Protein AF-A0A0F3ISP5-F1 (afdb_monomer_lite)

Radius of gyration: 17.6 Å; chains: 1; bounding box: 43×30×46 Å

Organism: NCBI:txid552518

pLDDT: mean 86.63, std 17.8, range [39.19, 98.75]

Foldseek 3Di:
DDDPDDDDADPLQPDDDPPCPVVVLVVVVVVCVVVVHDDDDLCVLQDRSRLSVQCPDVVRQHDPVSPGGDPNVVVSSVVVVVVVVVVVVVVCVVVVVPPPPD

Structure (mmCIF, N/CA/C/O backbone):
data_AF-A0A0F3ISP5-F1
#
_entry.id   AF-A0A0F3ISP5-F1
#
loop_
_atom_site.group_PDB
_atom_site.id
_atom_site.type_symbol
_atom_site.label_atom_id
_atom_site.label_alt_id
_atom_site.label_comp_id
_atom_site.label_asym_id
_atom_site.label_entity_id
_atom_site.label_seq_id
_atom_site.pdbx_PDB_ins_code
_atom_site.Cartn_x
_atom_site.Cartn_y
_atom_site.Cartn_z
_atom_site.occupancy
_atom_site.B_iso_or_equiv
_atom_site.auth_seq_id
_atom_site.auth_comp_id
_atom_site.auth_asym_id
_atom_site.auth_atom_id
_atom_site.pdbx_PDB_model_num
ATOM 1 N N . ALA A 1 1 ? 20.040 -20.077 22.797 1.00 42.19 1 ALA A N 1
ATOM 2 C CA . ALA A 1 1 ? 19.339 -19.073 21.970 1.00 42.19 1 ALA A CA 1
ATOM 3 C C . ALA A 1 1 ? 19.419 -19.498 20.507 1.00 42.19 1 ALA A C 1
ATOM 5 O O . ALA A 1 1 ? 20.515 -19.571 19.965 1.00 42.19 1 ALA A O 1
ATOM 6 N N . VAL A 1 2 ? 18.293 -19.864 19.894 1.00 40.62 2 VAL A N 1
ATOM 7 C CA . VAL A 1 2 ? 18.237 -20.255 18.476 1.00 40.62 2 VAL A CA 1
ATOM 8 C C . VAL A 1 2 ? 18.144 -18.978 17.638 1.00 40.62 2 VAL A C 1
ATOM 10 O O . VAL A 1 2 ? 17.221 -18.190 17.826 1.00 40.62 2 VAL A O 1
ATOM 13 N N . LYS A 1 3 ? 19.113 -18.743 16.742 1.00 44.38 3 LYS A N 1
ATOM 14 C CA . LYS A 1 3 ? 19.033 -17.666 15.739 1.00 44.38 3 LYS A CA 1
ATOM 15 C C . LYS A 1 3 ? 17.833 -17.948 14.823 1.00 44.38 3 LYS A C 1
ATOM 17 O O . LYS A 1 3 ? 17.728 -19.081 14.351 1.00 44.38 3 LYS A O 1
ATOM 22 N N . PRO A 1 4 ? 16.952 -16.977 14.525 1.00 47.84 4 PRO A N 1
ATOM 23 C CA . PRO A 1 4 ? 15.894 -17.201 13.550 1.00 47.84 4 PRO A CA 1
ATOM 24 C C . PRO A 1 4 ? 16.538 -17.489 12.191 1.00 47.84 4 PRO A C 1
ATOM 26 O O . PRO A 1 4 ? 17.262 -16.655 11.647 1.00 47.84 4 PRO A O 1
ATOM 29 N N . GLY A 1 5 ? 16.317 -18.692 11.662 1.00 45.12 5 GLY A N 1
ATOM 30 C CA . GLY A 1 5 ? 16.755 -19.052 10.320 1.00 45.12 5 GLY A CA 1
ATOM 31 C C . GLY A 1 5 ?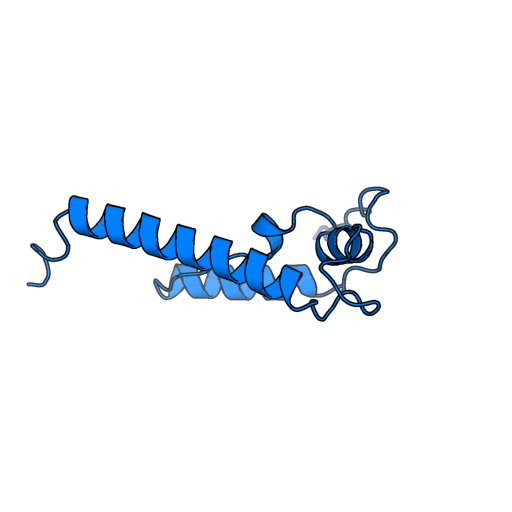 16.008 -18.208 9.292 1.00 45.12 5 GLY A C 1
ATOM 32 O O . GLY A 1 5 ? 14.777 -18.152 9.309 1.00 45.12 5 GLY A O 1
ATOM 33 N N . ALA A 1 6 ? 16.746 -17.548 8.399 1.00 60.44 6 ALA A N 1
ATOM 34 C CA . ALA A 1 6 ? 16.171 -16.851 7.259 1.00 60.44 6 ALA A CA 1
ATOM 35 C C . ALA A 1 6 ? 15.315 -17.837 6.447 1.00 60.44 6 ALA A C 1
ATOM 37 O O . ALA A 1 6 ? 15.818 -18.816 5.891 1.00 60.44 6 ALA A O 1
ATOM 38 N N . ARG A 1 7 ? 14.001 -17.603 6.409 1.00 54.91 7 ARG A N 1
ATOM 39 C CA . ARG A 1 7 ? 13.073 -18.379 5.584 1.00 54.91 7 ARG A CA 1
ATOM 40 C C . ARG A 1 7 ? 13.474 -18.181 4.122 1.00 54.91 7 ARG A C 1
ATOM 42 O O . ARG A 1 7 ? 13.483 -17.047 3.649 1.00 54.91 7 ARG A O 1
ATOM 49 N N . LYS A 1 8 ? 13.817 -19.268 3.418 1.00 46.25 8 LYS A N 1
ATOM 50 C CA . LYS A 1 8 ? 14.096 -19.221 1.974 1.00 46.25 8 LYS A CA 1
ATOM 51 C C . LYS A 1 8 ? 12.893 -18.576 1.269 1.00 46.25 8 LYS A C 1
ATOM 53 O O . LYS A 1 8 ? 11.770 -19.026 1.520 1.00 46.25 8 LYS A O 1
ATOM 58 N N . PRO A 1 9 ? 13.083 -17.540 0.432 1.00 53.56 9 PRO A N 1
ATOM 59 C CA . PRO A 1 9 ? 11.979 -16.978 -0.329 1.00 53.56 9 PRO A CA 1
ATOM 60 C C . PRO A 1 9 ? 11.363 -18.075 -1.202 1.00 53.56 9 PRO A C 1
ATOM 62 O O . PRO A 1 9 ? 12.087 -18.905 -1.758 1.00 53.56 9 PRO A O 1
ATOM 65 N N . ALA A 1 10 ? 10.033 -18.093 -1.318 1.00 55.91 10 ALA A N 1
ATOM 66 C CA . ALA A 1 10 ? 9.362 -18.922 -2.314 1.00 55.91 10 ALA A CA 1
ATOM 67 C C . ALA A 1 10 ? 9.975 -18.637 -3.697 1.00 55.91 10 ALA A C 1
ATOM 69 O O . ALA A 1 10 ? 10.366 -17.501 -3.963 1.00 55.91 10 ALA A O 1
ATOM 70 N N . ALA A 1 11 ? 10.047 -19.633 -4.583 1.00 54.53 11 ALA A N 1
ATOM 71 C CA . ALA A 1 11 ? 10.721 -19.531 -5.886 1.00 54.53 11 ALA A CA 1
ATOM 72 C C . ALA A 1 11 ? 10.267 -18.337 -6.769 1.00 54.53 11 ALA A C 1
ATOM 74 O O . ALA A 1 11 ? 10.985 -17.942 -7.686 1.00 54.53 11 ALA A O 1
ATOM 75 N N . ALA A 1 12 ? 9.109 -17.733 -6.469 1.00 54.81 12 ALA A N 1
ATOM 76 C CA . ALA A 1 12 ? 8.575 -16.520 -7.095 1.00 54.81 12 ALA A CA 1
ATOM 77 C C . ALA A 1 12 ? 9.263 -15.201 -6.660 1.00 54.81 12 ALA A C 1
ATOM 79 O O . ALA A 1 12 ? 9.177 -14.191 -7.357 1.00 54.81 12 ALA A O 1
ATOM 80 N N . CYS A 1 13 ? 9.982 -15.188 -5.536 1.00 63.69 13 CYS A N 1
ATOM 81 C CA . CYS A 1 13 ? 10.770 -14.049 -5.059 1.00 63.69 13 CYS A CA 1
ATOM 82 C C . CYS A 1 13 ? 12.197 -14.137 -5.626 1.00 63.69 13 CYS A C 1
ATOM 84 O O . CYS A 1 13 ? 13.158 -14.338 -4.886 1.00 63.69 13 CYS A O 1
ATOM 86 N N . ARG A 1 14 ? 12.360 -13.996 -6.948 1.00 65.38 14 ARG A N 1
ATOM 87 C CA . ARG A 1 14 ? 13.704 -13.832 -7.544 1.00 65.38 14 ARG A CA 1
ATOM 88 C C . ARG A 1 14 ? 14.356 -12.493 -7.171 1.00 65.38 14 ARG A C 1
ATOM 90 O O . ARG A 1 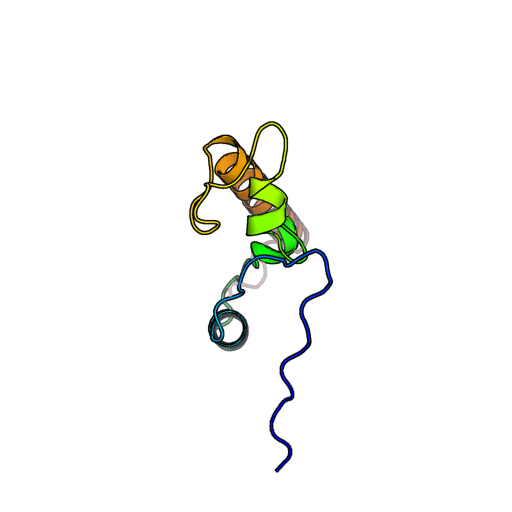14 ? 15.557 -12.331 -7.351 1.00 65.38 14 ARG A O 1
ATOM 97 N N . TRP A 1 15 ? 13.569 -11.550 -6.654 1.00 73.44 15 TRP A N 1
ATOM 98 C CA . TRP A 1 15 ? 14.035 -10.254 -6.176 1.00 73.44 15 TRP A CA 1
ATOM 99 C C . TRP A 1 15 ? 14.375 -10.279 -4.682 1.00 73.44 15 TRP A C 1
ATOM 101 O O . TRP A 1 15 ? 13.690 -10.933 -3.891 1.00 73.44 15 TRP A O 1
ATOM 111 N N . VAL A 1 16 ? 15.423 -9.547 -4.296 1.00 81.00 16 VAL A N 1
ATOM 112 C CA . VAL A 1 16 ? 15.914 -9.493 -2.915 1.00 81.00 16 VAL A CA 1
ATOM 113 C C . VAL A 1 16 ? 14.916 -8.738 -2.042 1.00 81.00 16 VAL A C 1
ATOM 115 O O . VAL A 1 16 ? 14.654 -7.555 -2.248 1.00 81.00 16 VAL A O 1
ATOM 118 N N . ILE A 1 17 ? 14.378 -9.421 -1.032 1.00 83.56 17 ILE A N 1
ATOM 119 C CA . ILE A 1 17 ? 13.633 -8.770 0.046 1.00 83.56 17 ILE A CA 1
ATOM 120 C C . ILE A 1 17 ? 14.660 -8.104 0.976 1.00 83.56 17 ILE A C 1
ATOM 122 O O . ILE A 1 17 ? 15.545 -8.810 1.469 1.00 83.56 17 ILE A O 1
ATOM 126 N N . PRO A 1 18 ? 14.562 -6.789 1.255 1.00 88.00 18 PRO A N 1
ATOM 127 C CA . PRO A 1 18 ? 15.450 -6.133 2.209 1.00 88.00 18 PRO A CA 1
ATOM 128 C C . PRO A 1 18 ? 15.407 -6.838 3.569 1.00 88.00 18 PRO A C 1
ATOM 130 O O . PRO A 1 18 ? 14.326 -7.106 4.099 1.00 88.00 18 PRO A O 1
ATOM 133 N N . SER A 1 19 ? 16.575 -7.120 4.149 1.00 90.12 19 SER A N 1
ATOM 134 C CA . SER A 1 19 ? 16.715 -7.954 5.356 1.00 90.12 19 SER A CA 1
ATOM 135 C C . SER A 1 19 ? 15.910 -7.451 6.559 1.00 90.12 19 SER A C 1
ATOM 137 O O . SER A 1 19 ? 15.434 -8.255 7.357 1.00 90.12 19 SER A O 1
ATOM 139 N N . ASN A 1 20 ? 15.706 -6.135 6.656 1.00 94.88 20 ASN A N 1
ATOM 140 C CA . ASN A 1 20 ? 14.981 -5.493 7.752 1.00 94.88 20 ASN A CA 1
ATOM 141 C C . ASN A 1 20 ? 13.502 -5.199 7.439 1.00 94.88 20 ASN A C 1
ATOM 143 O O . ASN A 1 20 ? 12.807 -4.651 8.292 1.00 94.88 20 ASN A O 1
ATOM 147 N N . LEU A 1 21 ? 12.985 -5.553 6.254 1.00 92.12 21 LEU A N 1
ATOM 148 C CA . LEU A 1 21 ? 11.605 -5.219 5.870 1.00 92.12 21 LEU A CA 1
ATOM 149 C C . LEU A 1 21 ? 10.568 -5.840 6.819 1.00 92.12 21 LEU A C 1
ATOM 151 O O . LEU A 1 21 ? 9.580 -5.197 7.176 1.00 92.12 21 LEU A O 1
ATOM 155 N N . SER A 1 22 ? 10.796 -7.083 7.249 1.00 91.69 22 SER A N 1
ATOM 156 C CA . SER A 1 22 ? 9.923 -7.760 8.213 1.00 91.69 22 SER A CA 1
ATOM 157 C C . SER A 1 22 ? 9.962 -7.084 9.581 1.00 91.69 22 SER A C 1
ATOM 159 O O . SER A 1 22 ? 8.908 -6.877 10.176 1.00 91.69 22 SER A O 1
ATOM 161 N N . MET A 1 23 ? 11.153 -6.695 10.046 1.00 97.00 23 MET A N 1
ATOM 162 C CA . MET A 1 23 ? 11.342 -5.986 11.310 1.00 97.00 23 MET A CA 1
ATOM 163 C C . MET A 1 23 ? 10.569 -4.665 11.310 1.00 97.00 23 MET A C 1
ATOM 165 O O . MET A 1 23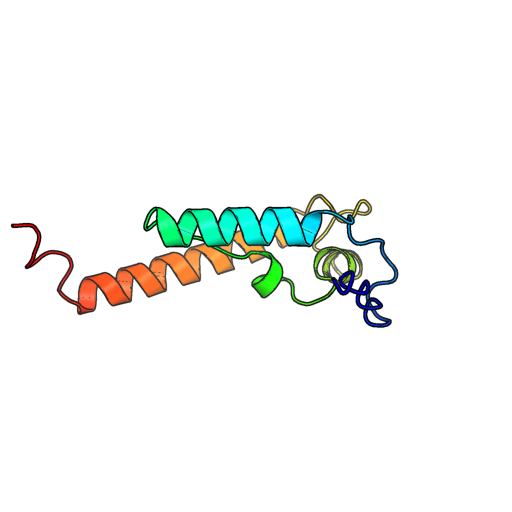 ? 9.749 -4.453 12.194 1.00 97.00 23 MET A O 1
ATOM 169 N N . VAL A 1 24 ? 10.753 -3.823 10.286 1.00 97.00 24 VAL A N 1
ATOM 170 C CA . VAL A 1 24 ? 10.062 -2.526 10.177 1.00 97.00 24 VAL A CA 1
ATOM 171 C C . VAL A 1 24 ? 8.543 -2.704 10.212 1.00 97.00 24 VAL A C 1
ATOM 173 O O . VAL A 1 24 ? 7.859 -2.036 10.985 1.00 97.00 24 VAL A O 1
ATOM 176 N N . ARG A 1 25 ? 8.000 -3.644 9.429 1.00 96.38 25 ARG A N 1
ATOM 177 C CA . ARG A 1 25 ? 6.552 -3.905 9.396 1.00 96.38 25 ARG A CA 1
ATOM 178 C C . ARG A 1 25 ? 6.013 -4.398 10.736 1.00 96.38 25 ARG A C 1
ATOM 180 O O . ARG A 1 25 ? 4.976 -3.917 11.185 1.00 96.38 25 ARG A O 1
ATOM 187 N N . GLN A 1 26 ? 6.724 -5.316 11.390 1.00 97.75 26 GLN A N 1
ATOM 188 C CA . GLN A 1 26 ? 6.342 -5.815 12.712 1.00 97.75 26 GLN A CA 1
ATOM 189 C C . GLN A 1 26 ? 6.365 -4.692 13.751 1.00 97.75 26 GLN A C 1
ATOM 191 O O . GLN A 1 26 ? 5.397 -4.541 14.493 1.00 97.75 26 GLN A O 1
ATOM 196 N N . THR A 1 27 ? 7.400 -3.848 13.752 1.00 98.44 27 THR A N 1
ATOM 197 C CA . THR A 1 27 ? 7.494 -2.688 14.646 1.00 98.44 27 THR A CA 1
ATOM 198 C C . THR A 1 27 ? 6.323 -1.725 14.461 1.00 98.44 27 THR A C 1
ATOM 200 O O . THR A 1 27 ? 5.716 -1.328 15.453 1.00 98.44 27 THR A O 1
ATOM 203 N N . LEU A 1 28 ? 5.974 -1.377 13.218 1.00 98.38 28 LEU A N 1
ATOM 204 C CA . LEU A 1 28 ? 4.861 -0.467 12.930 1.00 98.38 28 LEU A CA 1
ATOM 205 C C . LEU A 1 28 ? 3.508 -1.071 13.331 1.00 98.38 28 LEU A C 1
ATOM 207 O O . LEU A 1 28 ? 2.722 -0.403 13.996 1.00 98.38 28 LEU A O 1
ATOM 211 N N . SER A 1 29 ? 3.263 -2.345 13.009 1.00 98.19 29 SER A N 1
ATOM 212 C CA . SER A 1 29 ? 2.022 -3.027 13.407 1.00 98.19 29 SER A CA 1
ATOM 213 C C . SER A 1 29 ? 1.880 -3.154 14.931 1.00 98.19 29 SER A C 1
ATOM 215 O O . SER A 1 29 ? 0.808 -2.904 15.478 1.00 98.19 29 SER A O 1
ATOM 217 N N . GLY A 1 30 ? 2.970 -3.465 15.645 1.00 98.50 30 GLY A N 1
ATOM 218 C CA . GLY A 1 30 ? 2.973 -3.554 17.105 1.00 98.50 30 GLY A CA 1
ATOM 219 C C . GLY A 1 30 ? 2.804 -2.194 17.788 1.00 98.50 30 GLY A C 1
ATOM 220 O O . GLY A 1 30 ? 2.129 -2.096 18.811 1.00 98.50 30 GLY A O 1
ATOM 221 N N . LEU A 1 31 ? 3.378 -1.132 17.210 1.00 98.44 31 LEU A N 1
ATOM 222 C CA . LEU A 1 31 ? 3.141 0.254 17.622 1.00 98.44 31 LEU A CA 1
ATOM 223 C C . LEU A 1 31 ? 1.673 0.650 17.439 1.00 98.44 31 LEU A C 1
ATOM 225 O O . LEU A 1 31 ? 1.074 1.228 18.337 1.00 98.44 31 LEU A O 1
ATOM 229 N N . ALA A 1 32 ? 1.063 0.300 16.316 1.00 98.38 32 ALA A N 1
ATOM 230 C CA . ALA A 1 32 ? -0.337 0.626 16.119 1.00 98.38 32 ALA A CA 1
ATOM 231 C C . ALA A 1 32 ? -1.248 -0.101 17.117 1.00 98.38 32 ALA A C 1
ATOM 233 O O . ALA A 1 32 ? -2.108 0.524 17.731 1.00 98.38 32 ALA A O 1
ATOM 234 N N . ALA A 1 33 ? -0.994 -1.388 17.370 1.00 97.94 33 ALA A N 1
ATOM 235 C CA . ALA A 1 33 ? -1.749 -2.155 18.354 1.00 97.94 33 ALA A CA 1
ATOM 236 C C . ALA A 1 33 ? -1.633 -1.576 19.777 1.00 97.94 33 ALA A C 1
ATOM 238 O O . ALA A 1 33 ? -2.644 -1.448 20.468 1.00 97.94 33 ALA A O 1
ATOM 239 N N . ARG A 1 34 ? -0.422 -1.198 20.219 1.00 98.31 34 ARG A N 1
ATOM 240 C CA . ARG A 1 34 ? -0.211 -0.674 21.582 1.00 98.31 34 ARG A CA 1
ATOM 241 C C . ARG A 1 34 ? -0.816 0.721 21.783 1.00 98.31 34 ARG A C 1
ATOM 243 O O . ARG A 1 34 ? -1.367 0.984 22.845 1.00 98.31 34 ARG A O 1
ATOM 250 N N . GLU A 1 35 ? -0.752 1.580 20.765 1.00 98.12 35 GLU A N 1
ATOM 251 C CA . GLU A 1 35 ? -1.253 2.962 20.837 1.00 98.12 35 GLU A CA 1
ATOM 252 C C . GLU A 1 35 ? -2.709 3.095 20.363 1.00 98.12 35 GLU A C 1
ATOM 254 O O . GLU A 1 35 ? -3.218 4.207 20.241 1.00 98.12 35 GLU A O 1
ATOM 259 N N . LYS A 1 36 ? -3.394 1.976 20.085 1.00 96.25 36 LYS A N 1
ATOM 260 C CA . LYS A 1 36 ? -4.770 1.949 19.555 1.00 96.25 36 LYS A CA 1
ATOM 261 C C . LYS A 1 36 ? -4.924 2.749 18.253 1.00 96.25 36 LYS A C 1
ATOM 263 O O . LYS A 1 36 ? -5.928 3.427 18.041 1.00 96.25 36 LYS A O 1
ATOM 268 N N . LEU A 1 37 ? -3.924 2.667 17.381 1.00 96.06 37 LEU A N 1
ATOM 269 C CA . LEU A 1 37 ? -3.935 3.283 16.059 1.00 96.06 37 LEU A CA 1
ATOM 270 C C . LEU A 1 37 ? -4.371 2.271 15.002 1.00 96.06 37 LEU A C 1
ATOM 272 O O . LEU A 1 37 ? -4.150 1.065 15.124 1.00 96.06 37 LEU A O 1
ATOM 276 N N . PHE A 1 38 ? -4.936 2.790 13.919 1.00 95.25 38 PHE A N 1
ATOM 277 C CA . PHE A 1 38 ? -5.182 2.006 12.721 1.00 95.25 38 PHE A CA 1
ATOM 278 C C . PHE A 1 38 ? -3.857 1.668 12.023 1.00 95.25 38 PHE A C 1
ATOM 280 O O . PHE A 1 38 ? -3.000 2.535 11.840 1.00 95.25 38 PHE A O 1
ATOM 287 N N . PHE A 1 39 ? -3.697 0.411 11.609 1.00 97.19 39 PHE A N 1
ATOM 288 C CA . PHE A 1 39 ? -2.579 -0.041 10.786 1.00 97.19 39 PHE A CA 1
ATOM 289 C C . PHE A 1 39 ? -3.099 -0.779 9.567 1.00 97.19 39 PHE A C 1
ATOM 291 O O . PHE A 1 39 ? -3.852 -1.742 9.691 1.00 97.19 39 PHE A O 1
ATOM 298 N N . TRP A 1 40 ? -2.631 -0.356 8.398 1.00 98.00 40 TRP A N 1
ATOM 299 C CA . TRP A 1 40 ? -2.982 -0.966 7.129 1.00 98.00 40 TRP A CA 1
ATOM 300 C C . TRP A 1 40 ? -1.747 -1.599 6.486 1.00 98.00 40 TRP A C 1
ATOM 302 O O . TRP A 1 40 ? -0.779 -0.917 6.141 1.00 98.00 40 TRP A O 1
ATOM 312 N N . ASP A 1 41 ? -1.763 -2.925 6.345 1.00 96.31 41 ASP A N 1
ATOM 313 C CA . ASP A 1 41 ? -0.660 -3.685 5.759 1.00 96.31 41 ASP A CA 1
ATOM 314 C C . ASP A 1 41 ? -0.820 -3.791 4.240 1.00 96.31 41 ASP A C 1
ATOM 316 O O . ASP A 1 41 ? -1.371 -4.763 3.720 1.00 96.31 41 ASP A O 1
ATOM 320 N N . TRP A 1 42 ? -0.274 -2.814 3.515 1.00 97.06 42 TRP A N 1
ATOM 321 C CA . TRP A 1 42 ? -0.317 -2.793 2.048 1.00 97.06 42 TRP A CA 1
ATOM 322 C C . TRP A 1 42 ? 0.236 -4.087 1.417 1.00 97.06 42 TRP A C 1
ATOM 324 O O . TRP A 1 42 ? -0.220 -4.539 0.367 1.00 97.06 42 TRP A O 1
ATOM 334 N N . SER A 1 43 ? 1.177 -4.777 2.064 1.00 95.00 43 SER A N 1
ATOM 335 C CA . SER A 1 43 ? 1.686 -6.022 1.483 1.00 95.00 43 SER A CA 1
ATOM 336 C C . SER A 1 43 ? 0.644 -7.141 1.391 1.00 95.00 43 SER A C 1
ATOM 338 O O . SER A 1 43 ? 0.827 -8.042 0.579 1.00 95.00 43 SER A O 1
ATOM 340 N N . GLN A 1 44 ? -0.428 -7.096 2.190 1.00 95.00 44 GLN A N 1
ATOM 341 C CA . GLN A 1 44 ? -1.518 -8.071 2.104 1.00 95.00 44 GLN A CA 1
ATOM 342 C C . GLN A 1 44 ? -2.308 -7.882 0.808 1.00 95.00 44 GLN A C 1
ATOM 344 O O . GLN A 1 44 ? -2.710 -8.862 0.193 1.00 95.00 44 GLN A O 1
ATOM 349 N N . VAL A 1 45 ? -2.443 -6.634 0.343 1.00 96.19 45 VAL A N 1
ATOM 350 C CA . VAL A 1 45 ? -3.062 -6.307 -0.952 1.00 96.19 45 VAL A CA 1
ATOM 351 C C . VAL A 1 45 ? -2.214 -6.833 -2.105 1.00 96.19 45 VAL A C 1
ATOM 353 O O . VAL A 1 45 ? -2.735 -7.330 -3.101 1.00 96.19 45 VAL A O 1
ATOM 356 N N . MET A 1 46 ? -0.890 -6.721 -1.985 1.00 95.06 46 MET A N 1
ATOM 357 C CA . MET A 1 46 ? 0.013 -7.178 -3.039 1.00 95.06 46 MET A CA 1
ATOM 358 C C . MET A 1 46 ? 0.231 -8.694 -3.038 1.00 95.06 46 MET A C 1
ATOM 360 O O . MET A 1 46 ? 0.466 -9.279 -4.094 1.00 95.06 46 MET A O 1
ATOM 364 N N . GLY A 1 47 ? 0.202 -9.313 -1.859 1.00 91.75 47 GLY A N 1
ATOM 365 C CA . GLY A 1 47 ? 0.542 -10.711 -1.643 1.00 91.75 47 GLY A CA 1
ATOM 366 C C . GLY A 1 47 ? 2.053 -10.996 -1.540 1.00 91.75 47 GLY A C 1
ATOM 367 O O . GLY A 1 47 ? 2.896 -10.088 -1.508 1.00 91.75 47 GLY A O 1
ATOM 368 N N . PRO A 1 48 ? 2.433 -12.286 -1.457 1.00 86.19 48 PRO A N 1
ATOM 369 C CA . PRO A 1 48 ? 3.826 -12.721 -1.384 1.00 86.19 48 PRO A CA 1
ATOM 370 C C . PRO A 1 48 ? 4.649 -12.221 -2.575 1.00 86.19 48 PRO A C 1
ATOM 372 O O . PRO A 1 48 ? 4.199 -12.280 -3.715 1.00 86.19 48 PRO A O 1
ATOM 375 N N . CYS A 1 49 ? 5.878 -11.755 -2.327 1.00 88.31 49 CYS A N 1
ATOM 376 C CA . CYS A 1 49 ? 6.740 -11.183 -3.374 1.00 88.31 49 CYS A CA 1
ATOM 377 C C . CYS A 1 49 ? 6.084 -10.004 -4.127 1.00 88.31 49 CYS A C 1
ATOM 379 O O . CYS A 1 49 ? 6.448 -9.732 -5.272 1.00 88.31 49 CYS A O 1
ATOM 381 N N . GLY A 1 50 ? 5.131 -9.317 -3.484 1.00 92.19 50 GLY A N 1
ATOM 382 C CA . GLY A 1 50 ? 4.159 -8.422 -4.105 1.00 92.19 50 GLY A CA 1
ATOM 383 C C . GLY A 1 50 ? 4.730 -7.393 -5.072 1.00 92.19 50 GLY A C 1
ATOM 384 O O . GLY A 1 50 ? 4.318 -7.360 -6.224 1.00 92.19 50 GLY A O 1
ATOM 385 N N . ALA A 1 51 ? 5.738 -6.620 -4.661 1.00 93.81 51 ALA A N 1
ATOM 386 C CA . ALA A 1 51 ? 6.337 -5.603 -5.528 1.00 93.81 51 ALA A CA 1
ATOM 387 C C . ALA A 1 51 ? 6.981 -6.197 -6.795 1.00 93.81 51 ALA A C 1
ATOM 389 O O . ALA A 1 51 ? 6.861 -5.633 -7.880 1.00 93.81 51 ALA A O 1
ATOM 390 N N . ASN A 1 52 ? 7.618 -7.370 -6.690 1.00 94.31 52 ASN A N 1
ATOM 391 C CA . ASN A 1 52 ? 8.147 -8.071 -7.859 1.00 94.31 52 ASN A CA 1
ATOM 392 C C . ASN A 1 52 ? 7.018 -8.634 -8.730 1.00 94.31 52 ASN A C 1
ATOM 394 O O . ASN A 1 52 ? 7.073 -8.501 -9.946 1.00 94.31 52 ASN A O 1
ATOM 398 N N . ALA A 1 53 ? 5.988 -9.226 -8.121 1.00 93.75 53 ALA A N 1
ATOM 399 C CA . ALA A 1 53 ? 4.831 -9.730 -8.853 1.00 93.75 53 ALA A CA 1
ATOM 400 C C . ALA A 1 53 ? 4.129 -8.603 -9.628 1.00 93.75 53 ALA A C 1
ATOM 402 O O . ALA A 1 53 ? 3.863 -8.750 -10.813 1.00 93.75 53 ALA A O 1
ATOM 403 N N . TRP A 1 54 ? 3.905 -7.456 -8.988 1.00 96.44 54 TRP A N 1
ATOM 404 C CA . TRP A 1 54 ? 3.299 -6.267 -9.588 1.00 96.44 54 TRP A CA 1
ATOM 405 C C . TRP A 1 54 ? 4.160 -5.664 -10.700 1.00 96.44 54 TRP A C 1
ATOM 407 O O . TRP A 1 54 ? 3.618 -5.181 -11.690 1.00 96.44 54 TRP A O 1
ATOM 417 N N . ALA A 1 55 ? 5.489 -5.721 -10.588 1.00 96.25 55 ALA A N 1
ATOM 418 C CA . ALA A 1 55 ? 6.388 -5.236 -11.636 1.00 96.25 55 ALA A CA 1
ATOM 419 C C . ALA A 1 55 ? 6.433 -6.142 -12.879 1.00 96.25 55 ALA A C 1
ATOM 421 O O . ALA A 1 55 ? 6.908 -5.706 -13.925 1.00 96.25 55 ALA A O 1
ATOM 422 N N . LEU A 1 56 ? 5.993 -7.398 -12.752 1.00 94.62 56 LEU A N 1
ATOM 423 C CA . LEU A 1 56 ? 5.955 -8.392 -13.829 1.00 94.62 56 LEU A CA 1
ATOM 424 C C . LEU A 1 56 ? 4.562 -8.543 -14.465 1.00 94.62 56 LEU A C 1
ATOM 426 O O . LEU A 1 56 ? 4.399 -9.383 -15.345 1.00 94.62 56 LEU A O 1
ATOM 430 N N . GLN A 1 57 ? 3.564 -7.775 -14.017 1.00 95.81 57 GLN A N 1
ATOM 431 C CA . GLN A 1 57 ? 2.244 -7.746 -14.654 1.00 95.81 57 GLN A CA 1
ATOM 432 C C . GLN A 1 57 ? 2.281 -7.028 -16.008 1.00 95.81 57 GLN A C 1
ATOM 434 O O . GLN A 1 57 ? 3.224 -6.293 -16.308 1.00 95.81 57 GLN A O 1
ATOM 439 N N . ASP A 1 58 ? 1.222 -7.224 -16.793 1.00 94.38 58 ASP A N 1
ATOM 440 C CA . ASP A 1 58 ? 0.972 -6.527 -18.051 1.00 94.38 58 ASP A CA 1
ATOM 441 C C . ASP A 1 58 ? -0.461 -5.942 -18.044 1.00 94.38 58 ASP A C 1
ATOM 443 O O . ASP A 1 58 ? -1.422 -6.714 -18.109 1.00 94.38 58 ASP A O 1
ATOM 447 N N . PRO A 1 59 ? -0.638 -4.613 -17.878 1.00 95.00 59 PRO A N 1
ATOM 448 C CA . PRO A 1 59 ? 0.412 -3.617 -17.671 1.00 95.00 59 PRO A CA 1
ATOM 449 C C . PRO A 1 59 ? 1.066 -3.737 -16.276 1.00 95.00 59 PRO A C 1
ATOM 451 O O . PRO A 1 59 ? 0.423 -4.151 -15.308 1.00 95.00 59 PRO A O 1
ATOM 454 N N . PRO A 1 60 ? 2.347 -3.356 -16.128 1.00 97.31 60 PRO A N 1
ATOM 455 C CA . PRO A 1 60 ? 3.048 -3.426 -14.848 1.00 97.31 60 P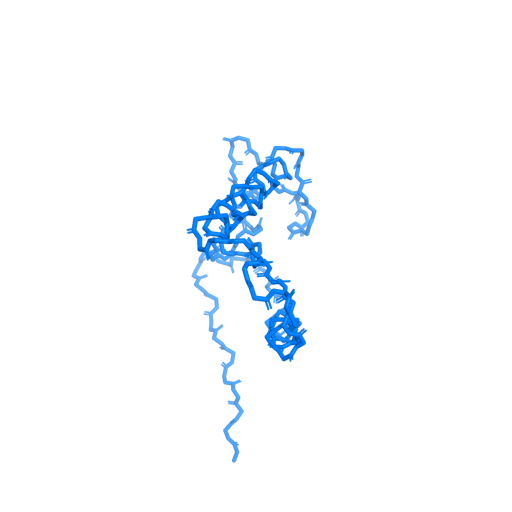RO A CA 1
ATOM 456 C C . PRO A 1 60 ? 2.490 -2.411 -13.847 1.00 97.31 60 PRO A C 1
ATOM 458 O O . PRO A 1 60 ? 2.384 -1.223 -14.137 1.00 97.31 60 PRO A O 1
ATOM 461 N N . LEU A 1 61 ? 2.215 -2.866 -12.627 1.00 98.44 61 LEU A N 1
ATOM 462 C CA . LEU A 1 61 ? 1.726 -2.021 -11.533 1.00 98.44 61 LEU A CA 1
ATOM 463 C C . LEU A 1 61 ? 2.862 -1.433 -10.686 1.00 98.44 61 LEU A C 1
ATOM 465 O O . LEU A 1 61 ? 2.667 -0.442 -9.985 1.00 98.44 61 LEU A O 1
ATOM 469 N N . ALA A 1 62 ? 4.062 -2.016 -10.747 1.00 97.50 62 ALA A N 1
ATOM 470 C CA . ALA A 1 62 ? 5.241 -1.512 -10.048 1.00 97.50 62 ALA A CA 1
ATOM 471 C C . ALA A 1 62 ? 6.376 -1.109 -11.001 1.00 97.50 62 ALA A C 1
ATOM 473 O O . ALA A 1 62 ? 6.438 -1.523 -12.162 1.00 97.50 62 ALA A O 1
ATOM 474 N N . GLY A 1 63 ? 7.273 -0.265 -10.497 1.00 95.69 63 GLY A N 1
ATOM 475 C CA . GLY A 1 63 ? 8.477 0.180 -11.182 1.00 95.69 63 GLY A CA 1
ATOM 476 C C . GLY A 1 63 ? 9.523 -0.926 -11.334 1.00 95.69 63 GLY A C 1
ATOM 477 O O . GLY A 1 63 ? 9.490 -1.979 -10.686 1.00 95.69 63 GLY A O 1
ATOM 478 N N . GLN A 1 64 ? 10.510 -0.671 -12.195 1.00 93.38 64 GLN A N 1
ATOM 479 C CA . GLN A 1 64 ? 11.632 -1.592 -12.394 1.00 93.38 64 GLN A CA 1
ATOM 480 C C . GLN A 1 64 ? 12.513 -1.754 -11.143 1.00 93.38 64 GLN A C 1
ATOM 482 O O . GLN A 1 64 ? 13.210 -2.756 -11.027 1.00 93.38 64 GLN A O 1
ATOM 487 N N . ASP A 1 65 ? 12.433 -0.825 -10.189 1.00 94.00 65 ASP A N 1
ATOM 488 C CA . ASP A 1 65 ? 13.150 -0.861 -8.910 1.00 94.00 65 ASP A CA 1
ATOM 489 C C . ASP A 1 65 ? 12.474 -1.738 -7.837 1.00 94.00 65 ASP A C 1
ATOM 491 O O . ASP A 1 65 ? 13.112 -2.085 -6.844 1.00 94.00 65 ASP A O 1
ATOM 495 N N . ARG A 1 66 ? 11.206 -2.137 -8.045 1.00 93.62 66 ARG A N 1
ATOM 496 C CA . ARG A 1 66 ? 10.367 -2.876 -7.080 1.00 93.62 66 ARG A CA 1
ATOM 497 C C . ARG A 1 66 ? 10.208 -2.137 -5.742 1.00 93.62 66 ARG A C 1
ATOM 499 O O . ARG A 1 66 ? 9.952 -2.768 -4.717 1.00 93.62 66 ARG A O 1
ATOM 506 N N . VAL A 1 67 ? 10.357 -0.815 -5.757 1.00 94.06 67 VAL A N 1
ATOM 507 C CA . VAL A 1 67 ? 10.159 0.067 -4.600 1.00 94.06 67 VAL A CA 1
ATOM 508 C C . VAL A 1 67 ? 9.014 1.033 -4.881 1.00 94.06 67 VAL A C 1
ATOM 510 O O . VAL A 1 67 ? 8.103 1.135 -4.062 1.00 94.06 67 VAL A O 1
ATOM 513 N N . HIS A 1 68 ? 9.023 1.692 -6.042 1.00 97.50 68 HIS A N 1
ATOM 514 C CA . HIS A 1 68 ? 7.977 2.633 -6.444 1.00 97.50 68 HIS A CA 1
ATOM 515 C C . HIS A 1 68 ? 6.919 1.961 -7.322 1.00 97.50 68 HIS A C 1
ATOM 517 O O . HIS A 1 68 ? 7.187 0.963 -7.997 1.00 97.50 68 HIS A O 1
ATOM 523 N N . TYR A 1 69 ? 5.714 2.533 -7.345 1.00 98.19 69 TYR A N 1
ATOM 524 C CA . TYR A 1 69 ? 4.591 2.022 -8.133 1.00 98.19 69 TYR A CA 1
ATOM 525 C C . TYR A 1 69 ? 4.273 2.900 -9.340 1.00 98.19 69 TYR A C 1
ATOM 527 O O . TYR A 1 69 ? 4.639 4.074 -9.393 1.00 98.19 69 TYR A O 1
ATOM 535 N N . ARG A 1 70 ? 3.609 2.305 -10.334 1.00 98.31 70 ARG A N 1
ATOM 536 C CA . ARG A 1 70 ? 3.001 3.046 -11.444 1.00 98.31 70 ARG A CA 1
ATOM 537 C C . ARG A 1 70 ? 1.677 3.672 -10.990 1.00 98.31 70 ARG A C 1
ATOM 539 O O . ARG A 1 70 ? 1.141 3.220 -9.974 1.00 98.31 70 ARG A O 1
ATOM 546 N N . PRO A 1 71 ? 1.131 4.673 -11.705 1.00 98.50 71 PRO A N 1
ATOM 547 C CA . PRO A 1 71 ? -0.153 5.280 -11.352 1.00 98.50 71 PRO A CA 1
ATOM 548 C C . PRO A 1 71 ? -1.258 4.250 -11.089 1.00 98.50 71 PRO A C 1
ATOM 550 O O . PRO A 1 71 ? -1.960 4.346 -10.089 1.00 98.50 71 PRO A O 1
ATOM 553 N N . GLU A 1 72 ? -1.341 3.206 -11.911 1.00 98.31 72 GLU A N 1
ATOM 554 C CA . GLU A 1 72 ? -2.320 2.124 -11.789 1.00 98.31 72 GLU A CA 1
ATOM 555 C C . GLU A 1 72 ? -2.082 1.262 -10.539 1.00 98.31 72 GLU A C 1
ATOM 557 O O . GLU A 1 72 ? -3.027 0.810 -9.894 1.00 98.31 72 GLU A O 1
ATOM 562 N N . GLY A 1 73 ? -0.819 1.054 -10.155 1.00 98.31 73 GLY A N 1
ATOM 563 C CA . GLY A 1 73 ? -0.468 0.356 -8.918 1.00 98.31 73 GLY A CA 1
ATOM 564 C C . GLY A 1 73 ? -0.801 1.170 -7.670 1.00 98.31 73 GLY A C 1
ATOM 565 O O . GLY A 1 73 ? -1.324 0.618 -6.701 1.00 98.31 73 GLY A O 1
ATOM 566 N N . TYR A 1 74 ? -0.551 2.483 -7.700 1.00 98.62 74 TYR A N 1
ATOM 567 C CA . TYR A 1 74 ? -0.977 3.385 -6.628 1.00 98.62 74 TYR A CA 1
ATOM 568 C C . TYR A 1 74 ? -2.499 3.461 -6.524 1.00 98.62 74 TYR A C 1
ATOM 570 O O . TYR A 1 74 ? -3.014 3.365 -5.415 1.00 98.62 74 TYR A O 1
ATOM 578 N N . ALA A 1 75 ? -3.213 3.567 -7.648 1.00 98.56 75 ALA A N 1
ATOM 579 C CA . ALA A 1 75 ? -4.675 3.572 -7.672 1.00 98.56 75 ALA A CA 1
ATOM 580 C C . ALA A 1 75 ? -5.240 2.290 -7.047 1.00 98.56 75 ALA A C 1
ATOM 582 O O . ALA A 1 75 ? -5.999 2.361 -6.088 1.00 98.56 75 ALA A O 1
ATOM 583 N N . ARG A 1 76 ? -4.750 1.117 -7.472 1.00 98.38 76 ARG A N 1
ATOM 584 C CA . ARG A 1 76 ? -5.166 -0.175 -6.903 1.00 98.38 76 ARG A CA 1
ATOM 585 C C . ARG A 1 76 ? -4.972 -0.255 -5.387 1.00 98.38 76 ARG A C 1
ATOM 587 O O . ARG A 1 76 ? -5.788 -0.841 -4.681 1.00 98.38 76 ARG A O 1
ATOM 594 N N . ALA A 1 77 ? -3.861 0.274 -4.886 1.00 98.19 77 ALA A N 1
ATOM 595 C CA . ALA A 1 77 ? -3.585 0.310 -3.457 1.00 98.19 77 ALA A CA 1
ATOM 596 C C . ALA A 1 77 ? -4.492 1.291 -2.707 1.00 98.19 77 ALA A C 1
ATOM 598 O O . ALA A 1 77 ? -4.967 0.972 -1.619 1.00 98.19 77 ALA A O 1
ATOM 599 N N . ALA A 1 78 ? -4.723 2.469 -3.289 1.00 98.56 78 ALA A N 1
ATOM 600 C CA . ALA A 1 78 ? -5.583 3.499 -2.729 1.00 98.56 78 ALA A CA 1
ATOM 601 C C . ALA A 1 78 ? -7.041 3.032 -2.648 1.00 98.56 78 ALA A C 1
ATOM 603 O O . ALA A 1 78 ? -7.657 3.212 -1.601 1.00 98.56 78 ALA A O 1
ATOM 604 N N . ASP A 1 79 ? -7.549 2.364 -3.686 1.00 98.75 79 ASP A N 1
ATOM 605 C CA . ASP A 1 79 ? -8.893 1.778 -3.697 1.00 98.75 79 ASP A CA 1
ATOM 606 C C . ASP A 1 79 ? -9.038 0.735 -2.580 1.00 98.75 79 ASP A C 1
ATOM 608 O O . ASP A 1 79 ? -9.960 0.806 -1.775 1.00 98.75 79 ASP A O 1
ATOM 612 N N . ALA A 1 80 ? -8.059 -0.167 -2.429 1.00 98.50 80 ALA A N 1
ATOM 613 C CA . ALA A 1 80 ? -8.075 -1.168 -1.360 1.00 98.50 80 ALA A CA 1
ATOM 614 C C . ALA A 1 80 ? -8.006 -0.557 0.055 1.00 98.50 80 ALA A C 1
ATOM 616 O O . ALA A 1 80 ? -8.597 -1.092 0.996 1.00 98.50 80 ALA A O 1
ATOM 617 N N . LEU A 1 81 ? -7.276 0.549 0.235 1.00 98.56 81 LEU A N 1
ATOM 618 C CA . LEU A 1 81 ? -7.264 1.292 1.498 1.00 98.56 81 LEU A CA 1
ATOM 619 C C . LEU A 1 81 ? -8.615 1.972 1.746 1.00 98.56 81 LEU A C 1
ATOM 621 O O . LEU A 1 81 ? -9.136 1.907 2.859 1.00 98.56 81 LEU A O 1
ATOM 625 N N . TYR A 1 82 ? -9.172 2.617 0.723 1.00 98.56 82 TYR A N 1
ATOM 626 C CA . TYR A 1 82 ? -10.463 3.290 0.794 1.00 98.56 82 TYR A CA 1
ATOM 627 C C . TYR A 1 82 ? -11.576 2.311 1.172 1.00 98.56 82 TYR A C 1
ATOM 629 O O . TYR A 1 82 ? -12.317 2.571 2.119 1.00 98.56 82 TYR A O 1
ATOM 637 N N . ASP A 1 83 ? -11.637 1.159 0.506 1.00 98.19 83 ASP A N 1
ATOM 638 C CA . ASP A 1 83 ? -12.624 0.117 0.780 1.00 98.19 83 ASP A CA 1
ATOM 639 C C . ASP A 1 83 ? -12.554 -0.355 2.236 1.00 98.19 83 ASP A C 1
ATOM 641 O O . ASP A 1 83 ? -13.585 -0.450 2.906 1.00 98.19 83 ASP A O 1
ATOM 645 N N . GLN A 1 84 ? -11.343 -0.579 2.761 1.00 97.62 84 GLN A N 1
ATOM 646 C CA . GLN A 1 84 ? -11.153 -0.972 4.158 1.00 97.62 84 GLN A CA 1
ATOM 647 C C . GLN A 1 84 ? -11.633 0.121 5.123 1.00 97.62 84 GLN A C 1
ATOM 649 O O . GLN A 1 84 ? -12.392 -0.166 6.048 1.00 97.62 84 GLN A O 1
ATOM 654 N N . LEU A 1 85 ? -11.243 1.379 4.894 1.00 97.44 85 LEU A N 1
ATOM 655 C CA . LEU A 1 85 ? -11.660 2.507 5.732 1.00 97.44 85 LEU A CA 1
ATOM 656 C C . LEU A 1 85 ? -13.183 2.677 5.740 1.00 97.44 85 LEU A C 1
ATOM 658 O O . LEU A 1 85 ? -13.778 2.916 6.792 1.00 97.44 85 LEU A O 1
ATOM 662 N N . MET A 1 86 ? -13.824 2.542 4.579 1.00 97.81 86 MET A N 1
ATOM 663 C CA . MET A 1 86 ? -15.272 2.679 4.456 1.00 97.81 86 MET A CA 1
ATOM 664 C C . MET A 1 86 ? -16.018 1.501 5.080 1.00 97.81 86 MET A C 1
ATOM 666 O O . MET A 1 86 ? -17.062 1.718 5.700 1.00 97.81 86 MET A O 1
ATOM 670 N N . ALA A 1 87 ? -15.486 0.282 4.972 1.00 96.56 87 ALA A N 1
ATOM 671 C CA . ALA A 1 87 ? -16.028 -0.890 5.650 1.00 96.56 87 ALA A CA 1
ATOM 672 C C . ALA A 1 87 ? -15.945 -0.742 7.178 1.00 96.56 87 ALA A C 1
ATOM 674 O O . ALA A 1 87 ? -16.954 -0.913 7.866 1.00 96.56 87 ALA A O 1
ATOM 675 N N . ASP A 1 88 ? -14.788 -0.33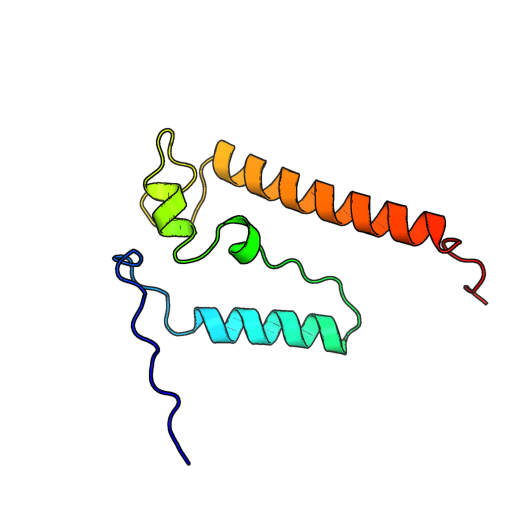4 7.703 1.00 94.50 88 ASP A N 1
ATOM 676 C CA . ASP A 1 88 ? -14.583 -0.112 9.138 1.00 94.50 88 ASP A CA 1
ATOM 677 C C . ASP A 1 88 ? -15.479 1.017 9.659 1.00 94.50 88 ASP A C 1
ATOM 679 O O . ASP A 1 88 ? -16.118 0.889 10.706 1.00 94.50 88 ASP A O 1
ATOM 683 N N . PHE A 1 89 ? -15.601 2.107 8.898 1.00 94.62 89 PHE A N 1
ATOM 684 C CA . PHE A 1 89 ? -16.495 3.211 9.231 1.00 94.62 89 PHE A CA 1
ATOM 685 C C . PHE A 1 89 ? -17.971 2.796 9.208 1.00 94.62 89 PHE A C 1
ATOM 687 O O . PHE A 1 89 ? -18.744 3.191 10.085 1.00 94.62 89 PHE A O 1
ATOM 694 N N . ALA A 1 90 ? -18.393 1.998 8.226 1.00 95.69 90 ALA A N 1
ATOM 695 C CA . ALA A 1 90 ? -19.747 1.457 8.185 1.00 95.69 90 ALA A CA 1
ATOM 696 C C . ALA A 1 90 ? -20.019 0.569 9.407 1.00 95.69 90 ALA A C 1
ATOM 698 O O . ALA A 1 90 ? -21.038 0.763 10.074 1.00 95.69 90 ALA A O 1
ATOM 699 N N . GLY A 1 91 ? -19.080 -0.317 9.752 1.00 93.81 91 GLY A N 1
ATOM 700 C CA . GLY A 1 91 ? -19.136 -1.134 10.962 1.00 93.81 91 GLY A CA 1
ATOM 701 C C . GLY A 1 91 ? -19.266 -0.281 12.225 1.00 93.81 91 GLY A C 1
ATOM 702 O O . GLY A 1 91 ? -20.187 -0.480 13.020 1.00 93.81 91 GLY A O 1
ATOM 703 N N . TRP A 1 92 ? -18.430 0.748 12.362 1.00 92.69 92 TRP A N 1
ATOM 704 C CA . TRP A 1 92 ? -18.489 1.707 13.467 1.00 92.69 92 TRP A CA 1
ATOM 705 C C . TRP A 1 92 ? -19.852 2.412 13.570 1.00 92.69 92 TRP A C 1
ATOM 707 O O . TRP A 1 92 ? -20.429 2.481 14.657 1.00 92.69 92 TRP A O 1
ATOM 717 N N . LYS A 1 93 ? -20.422 2.872 12.446 1.00 93.19 93 LYS A N 1
ATOM 718 C CA . LYS A 1 93 ? -21.765 3.478 12.423 1.00 93.19 93 LYS A CA 1
ATOM 719 C C . LYS A 1 93 ? -22.839 2.497 12.892 1.00 93.19 93 LYS A C 1
ATOM 721 O O . LYS A 1 93 ? -23.702 2.877 13.678 1.00 93.19 93 LYS A O 1
ATOM 726 N N . THR A 1 94 ? -22.787 1.244 12.435 1.00 93.38 94 THR A N 1
ATOM 727 C CA . THR A 1 94 ? -23.762 0.212 12.835 1.00 93.38 94 THR A CA 1
ATOM 728 C C . THR A 1 94 ? -23.636 -0.194 14.300 1.00 93.38 94 THR A C 1
ATOM 730 O O . THR A 1 94 ? -24.643 -0.489 14.935 1.00 93.38 94 THR A O 1
ATOM 733 N N . ALA A 1 95 ? -22.432 -0.114 14.871 1.00 87.69 95 ALA A N 1
ATOM 734 C CA . ALA A 1 95 ? -22.187 -0.311 16.298 1.00 87.69 95 ALA A CA 1
ATOM 735 C C . ALA A 1 95 ? -22.664 0.874 17.168 1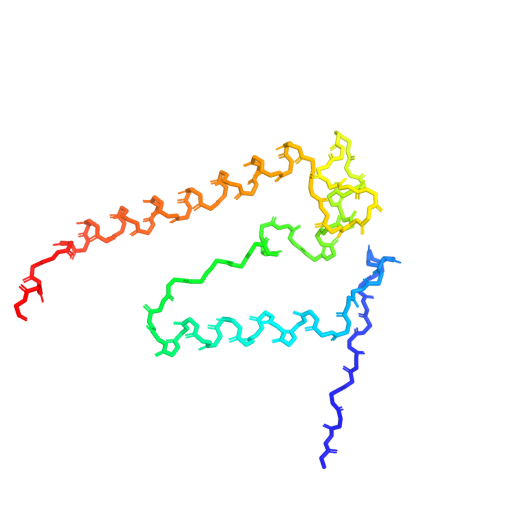.00 87.69 95 ALA A C 1
ATOM 737 O O . ALA A 1 95 ? -22.390 0.917 18.366 1.00 87.69 95 ALA A O 1
ATOM 738 N N . GLY A 1 96 ? -23.376 1.844 16.582 1.00 79.62 96 GLY A N 1
ATOM 739 C CA . GLY A 1 96 ? -23.928 3.000 17.279 1.00 79.62 96 GLY A CA 1
ATOM 740 C C . GLY A 1 96 ? -22.973 4.183 17.397 1.00 79.62 96 GLY A C 1
ATOM 741 O O . GLY A 1 96 ? -23.301 5.105 18.135 1.00 79.62 96 GLY A O 1
ATOM 742 N N . GLY A 1 97 ? -21.832 4.174 16.693 1.00 66.62 97 GLY A N 1
ATOM 743 C CA . GLY A 1 97 ? -20.887 5.283 16.493 1.00 66.62 97 GLY A CA 1
ATOM 744 C C . GLY A 1 97 ? -20.273 5.919 17.752 1.00 66.62 97 GLY A C 1
ATOM 745 O O . GLY A 1 97 ? -19.062 6.000 17.910 1.00 66.62 97 GLY A O 1
ATOM 746 N N . ALA A 1 98 ? -21.076 6.407 18.683 1.00 59.84 98 ALA A N 1
ATOM 747 C CA . ALA A 1 98 ? -20.625 7.209 19.807 1.00 59.84 98 ALA A CA 1
ATOM 748 C C . ALA A 1 98 ? -21.627 7.259 20.977 1.00 59.84 98 ALA A C 1
ATOM 750 O O . ALA A 1 98 ? -21.599 8.225 21.730 1.00 59.84 98 ALA A O 1
ATOM 751 N N . VAL A 1 99 ? -22.495 6.260 21.210 1.00 53.81 99 VAL A N 1
ATOM 752 C CA . VAL A 1 99 ? -23.356 6.288 22.427 1.00 53.81 99 VAL A CA 1
ATOM 753 C C . VAL A 1 99 ? -22.531 6.213 23.736 1.00 53.81 99 VAL A C 1
ATOM 755 O O . VAL A 1 99 ? -23.039 6.535 24.806 1.00 53.81 99 VAL A O 1
ATOM 758 N N . ALA A 1 100 ? -21.236 5.880 23.664 1.00 48.12 100 ALA A N 1
ATOM 759 C CA . ALA A 1 100 ? -20.320 5.797 24.806 1.00 48.12 100 ALA A CA 1
ATOM 760 C C . ALA A 1 100 ? -19.201 6.863 24.833 1.00 48.12 100 ALA A C 1
ATOM 762 O O . ALA A 1 100 ? -18.239 6.695 25.576 1.00 48.12 100 ALA A O 1
ATOM 763 N N . GLN A 1 101 ? -19.296 7.963 24.072 1.00 48.66 101 GLN A N 1
ATOM 764 C CA . GLN A 1 101 ? -18.499 9.160 24.395 1.00 48.66 101 GLN A CA 1
ATOM 765 C C . GLN A 1 101 ? -19.159 9.871 25.593 1.00 48.66 101 GLN A C 1
ATOM 767 O O . GLN A 1 101 ? -19.844 10.880 25.436 1.00 48.66 101 GLN A O 1
ATOM 772 N N . ARG A 1 102 ? -19.028 9.280 26.784 1.00 39.19 102 ARG A N 1
ATOM 773 C CA . ARG A 1 102 ? -19.259 9.912 28.088 1.00 39.19 102 ARG A CA 1
ATOM 774 C C . ARG A 1 102 ? -17.997 9.777 28.920 1.00 39.19 102 ARG A C 1
ATOM 776 O O . ARG A 1 102 ? -17.385 8.690 28.851 1.00 39.19 102 ARG A O 1
#

Sequence (102 aa):
AVKPGARKPAAACRWVIPSNLSMVRQTLSGLAAREKLFFWDWSQVMGPCGANAWALQDPPLAGQDRVHYRPEGYARAADALYDQLMADFAGWKTAGGAVAQR

InterPro domains:
  IPR036514 SGNH hydrolase superfamily [G3DSA:3.40.50.1110] (2-88)

Secondary structure (DSSP, 8-state):
-PPPP-PPPPTT--SPPPTTHHHHHHHHHHHHHHTT-----HHHHH-TTHHHHHHTSSS-SB-TTSSSB-HHHHHHHHHHHHHHHHHHHHHHHHTTTTTT--